Protein AF-F2NG98-F1 (afdb_monomer)

Foldseek 3Di:
DPVPPLVVVVVVVCVPPPPPVVVLPDALVVLLVQLVVCVVSVVLVSVLVSLVSSDQVCLVSSLVSLVSLLVSLVVVLVVLVVVLVVLVVVCVVDPDPVVVVVSVVVNVVSVVSNVVSVVSNVSSVVSNVVRDPPPPPDDD

pLDDT: mean 77.46, std 16.58, range [31.44, 94.69]

Mean predicted aligned error: 11.14 Å

Nearest PDB structures (foldseek):
  6fnb-assembly1_A  TM=6.099E-01  e=3.110E-01  Homo sapiens
  6fnb-assembly1_B  TM=6.074E-01  e=5.368E-01  Homo sapiens
  8fbi-assembly1_A-3  TM=6.120E-01  e=4.557E-01  synthetic construct
  5yqg-assembly1_A  TM=5.550E-01  e=7.866E-01  Mus musculus
  6ixe-assembly1_A  TM=5.654E-01  e=6.259E+00  Homo sapiens

Radius of gyration: 19.56 Å; Cα contacts (8 Å, |Δi|>4): 95; chains: 1; bounding box: 46×32×72 Å

Structure (mmCIF, N/CA/C/O backbone):
data_AF-F2NG98-F1
#
_entry.id   AF-F2NG98-F1
#
loop_
_atom_site.group_PDB
_atom_site.id
_atom_site.type_symbol
_atom_site.label_atom_id
_atom_site.label_alt_id
_atom_site.label_comp_id
_atom_site.label_asym_id
_atom_site.label_entity_id
_atom_site.label_seq_id
_atom_site.pdbx_PDB_ins_code
_atom_site.Cartn_x
_atom_site.Cartn_y
_atom_site.Cartn_z
_atom_si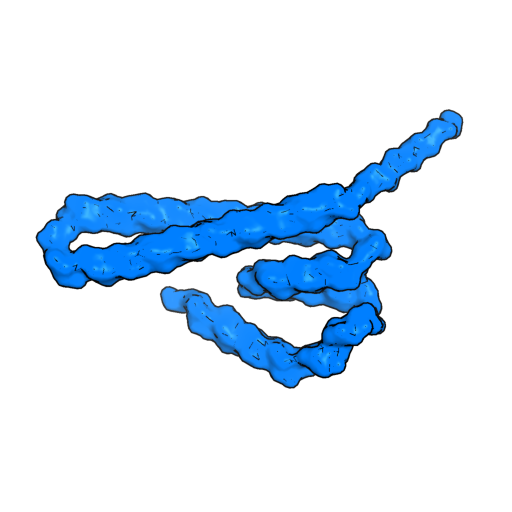te.occupancy
_atom_site.B_iso_or_equiv
_atom_site.auth_seq_id
_atom_site.auth_comp_id
_atom_site.auth_asym_id
_atom_site.auth_atom_id
_atom_site.pdbx_PDB_model_num
ATOM 1 N N . MET A 1 1 ? 5.758 -12.905 -10.475 1.00 31.44 1 MET A N 1
ATOM 2 C CA . MET A 1 1 ? 4.400 -13.498 -10.537 1.00 31.44 1 MET A CA 1
ATOM 3 C C . MET A 1 1 ? 3.728 -13.458 -9.158 1.00 31.44 1 MET A C 1
ATOM 5 O O . MET A 1 1 ? 3.582 -14.492 -8.529 1.00 31.44 1 MET A O 1
ATOM 9 N N . ALA A 1 2 ? 3.344 -12.275 -8.659 1.00 43.59 2 ALA A N 1
ATOM 10 C CA . ALA A 1 2 ? 2.705 -12.124 -7.335 1.00 43.59 2 ALA A CA 1
ATOM 11 C C . ALA A 1 2 ? 1.352 -11.378 -7.378 1.00 43.59 2 ALA A C 1
ATOM 13 O O . ALA A 1 2 ? 0.660 -11.283 -6.371 1.00 43.59 2 ALA A O 1
ATOM 14 N N . LEU A 1 3 ? 0.939 -10.888 -8.555 1.00 50.53 3 LEU A N 1
ATOM 15 C CA . LEU A 1 3 ? -0.277 -10.082 -8.735 1.00 50.53 3 LEU A CA 1
ATOM 16 C C . LEU A 1 3 ? -1.577 -10.915 -8.779 1.00 50.53 3 LEU A C 1
ATOM 18 O O . LEU A 1 3 ? -2.649 -10.384 -8.512 1.00 50.53 3 LEU A O 1
ATOM 22 N N . GLY A 1 4 ? -1.503 -12.219 -9.078 1.00 41.19 4 GLY A N 1
ATOM 23 C CA . GLY A 1 4 ? -2.689 -13.075 -9.253 1.00 41.19 4 GLY A CA 1
ATOM 24 C C . GLY A 1 4 ? -3.276 -13.656 -7.961 1.00 41.19 4 GLY A C 1
ATOM 25 O O . GLY A 1 4 ? -4.487 -13.832 -7.856 1.00 41.19 4 GLY A O 1
ATOM 26 N N . ILE A 1 5 ? -2.443 -13.917 -6.950 1.00 49.28 5 ILE A N 1
ATOM 27 C CA . ILE A 1 5 ? -2.876 -14.593 -5.712 1.00 49.28 5 ILE A CA 1
ATOM 28 C C . ILE A 1 5 ? -3.675 -13.632 -4.820 1.00 49.28 5 ILE A C 1
ATOM 30 O O . ILE A 1 5 ? -4.707 -14.007 -4.265 1.00 49.28 5 ILE A O 1
ATOM 34 N N . ASN A 1 6 ? -3.267 -12.360 -4.767 1.00 50.16 6 ASN A N 1
ATOM 35 C CA . ASN A 1 6 ? -3.975 -11.342 -3.992 1.00 50.16 6 ASN A CA 1
ATOM 36 C C . ASN A 1 6 ? -5.364 -11.015 -4.571 1.00 50.16 6 ASN A C 1
ATOM 38 O O . ASN A 1 6 ? -6.283 -10.679 -3.828 1.00 50.16 6 ASN A O 1
ATOM 42 N N . LEU A 1 7 ? -5.555 -11.169 -5.888 1.00 55.00 7 LEU A N 1
ATOM 43 C CA . LEU A 1 7 ? -6.847 -10.949 -6.545 1.00 55.00 7 LEU A CA 1
ATOM 44 C C . LEU A 1 7 ? -7.855 -12.075 -6.242 1.00 55.00 7 LEU A C 1
ATOM 46 O O . LEU A 1 7 ? -9.035 -11.802 -6.018 1.00 55.00 7 LEU A O 1
ATOM 50 N N . LEU A 1 8 ? -7.383 -13.325 -6.174 1.00 54.81 8 LEU A N 1
ATOM 51 C CA . LEU A 1 8 ? -8.189 -14.499 -5.814 1.00 54.81 8 LEU A CA 1
ATOM 52 C C . LEU A 1 8 ? -8.692 -14.427 -4.366 1.00 54.81 8 LEU A C 1
ATOM 54 O O . LEU A 1 8 ? -9.877 -14.644 -4.111 1.00 54.81 8 LEU A O 1
ATOM 58 N N . PHE A 1 9 ? -7.833 -14.015 -3.431 1.00 55.56 9 PHE A N 1
ATOM 59 C CA . PHE A 1 9 ? -8.241 -13.769 -2.044 1.00 55.56 9 PHE A CA 1
ATOM 60 C C . PHE A 1 9 ? -9.251 -12.610 -1.920 1.00 55.56 9 PHE A C 1
ATOM 62 O O . PHE A 1 9 ? -10.151 -12.648 -1.076 1.00 55.56 9 PHE A O 1
ATOM 69 N N . ARG A 1 10 ? -9.154 -11.598 -2.797 1.00 55.72 10 ARG A N 1
ATOM 70 C CA . ARG A 1 10 ? -10.082 -10.453 -2.858 1.00 55.72 10 ARG A CA 1
ATOM 71 C C . ARG A 1 10 ? -11.500 -10.853 -3.269 1.00 55.72 10 ARG A C 1
ATOM 73 O O . ARG A 1 10 ? -12.465 -10.305 -2.742 1.00 55.72 10 ARG A O 1
ATOM 80 N N . MET A 1 11 ? -11.629 -11.798 -4.200 1.00 55.41 11 MET A N 1
ATOM 81 C CA . MET A 1 11 ? -12.925 -12.334 -4.638 1.00 55.41 11 MET A CA 1
ATOM 82 C C . MET A 1 11 ? -13.538 -13.264 -3.585 1.00 55.41 11 MET A C 1
ATOM 84 O O . MET A 1 11 ? -14.732 -13.163 -3.310 1.00 55.41 11 MET A O 1
ATOM 88 N N . GLY A 1 12 ? -12.717 -14.099 -2.938 1.00 50.59 12 GLY A N 1
ATOM 89 C CA . GLY A 1 12 ? -13.177 -15.020 -1.895 1.00 50.59 12 GLY A CA 1
ATOM 90 C C . GLY A 1 12 ? -13.802 -14.318 -0.684 1.00 50.59 12 GLY A C 1
ATOM 91 O O . GLY A 1 12 ? -14.853 -14.740 -0.211 1.00 50.59 12 GLY A O 1
ATOM 92 N N . ARG A 1 13 ? -13.215 -13.206 -0.212 1.00 54.91 13 ARG A N 1
ATOM 93 C CA . ARG A 1 13 ? -13.748 -12.464 0.951 1.00 54.91 13 ARG A CA 1
ATOM 94 C C . ARG A 1 13 ? -15.015 -11.659 0.645 1.00 54.91 13 ARG A C 1
ATOM 96 O O . ARG A 1 13 ? -15.935 -11.648 1.461 1.00 54.91 13 ARG A O 1
ATOM 103 N N . LYS A 1 14 ? -15.106 -11.036 -0.537 1.00 52.78 14 LYS A N 1
ATOM 104 C CA . LYS A 1 14 ? -16.273 -10.219 -0.927 1.00 52.78 14 LYS A CA 1
ATOM 105 C C . LYS A 1 14 ? -17.583 -11.005 -1.008 1.00 52.78 14 LYS A C 1
ATOM 107 O O . LYS A 1 14 ? -18.640 -10.419 -0.816 1.00 52.78 14 LYS A O 1
ATOM 112 N N . LEU A 1 15 ? -17.525 -12.309 -1.269 1.00 55.12 15 LEU A N 1
ATOM 113 C CA . LEU A 1 15 ? -18.720 -13.148 -1.385 1.00 55.12 15 LEU A CA 1
ATOM 114 C C . LEU A 1 15 ? -19.278 -13.627 -0.037 1.00 55.12 15 LEU A C 1
ATOM 116 O O . LEU A 1 15 ? -20.434 -14.033 0.011 1.00 55.12 15 LEU A O 1
ATOM 120 N N . VAL A 1 16 ? -18.498 -13.567 1.048 1.00 52.25 16 VAL A N 1
ATOM 121 C CA . VAL A 1 16 ? -18.893 -14.156 2.342 1.00 52.25 16 VAL A CA 1
ATOM 122 C C . VAL A 1 16 ? -19.296 -13.100 3.379 1.00 52.25 16 VAL A C 1
ATOM 124 O O . VAL A 1 16 ? -20.159 -13.374 4.207 1.00 52.25 16 VAL A O 1
ATOM 127 N N . ALA A 1 17 ? -18.735 -11.886 3.327 1.00 51.47 17 ALA A N 1
ATOM 128 C CA . ALA A 1 17 ? -18.906 -10.890 4.397 1.00 51.47 17 ALA A CA 1
ATOM 129 C C . ALA A 1 17 ? -19.776 -9.663 4.042 1.00 51.47 17 ALA A C 1
ATOM 131 O O . ALA A 1 17 ? -20.154 -8.895 4.928 1.00 51.47 17 ALA A O 1
ATOM 132 N N . ALA A 1 18 ? -20.143 -9.480 2.768 1.00 52.06 18 ALA A N 1
ATOM 133 C CA . ALA A 1 18 ? -20.766 -8.243 2.287 1.00 52.06 18 ALA A CA 1
ATOM 134 C C . ALA A 1 18 ? -22.111 -7.842 2.945 1.00 52.06 18 ALA A C 1
ATOM 136 O O . ALA A 1 18 ? -22.283 -6.656 3.208 1.00 52.06 18 ALA A O 1
ATOM 137 N N . PRO A 1 19 ? -23.071 -8.740 3.259 1.00 54.41 19 PRO A N 1
ATOM 138 C CA . PRO A 1 19 ? -24.394 -8.267 3.674 1.00 54.41 19 PRO A CA 1
ATOM 139 C C . PRO A 1 19 ? -24.480 -7.796 5.137 1.00 54.41 19 PRO A C 1
ATOM 141 O O . PRO A 1 19 ? -25.458 -7.149 5.496 1.00 54.41 19 PRO A O 1
ATOM 144 N N . LEU A 1 20 ? -23.489 -8.095 5.989 1.00 52.62 20 LEU A N 1
ATOM 145 C CA . LEU A 1 20 ? -23.510 -7.722 7.416 1.00 52.62 20 LEU A CA 1
ATOM 146 C C . LEU A 1 20 ? -22.575 -6.549 7.757 1.00 52.62 20 LEU A C 1
ATOM 148 O O . LEU A 1 20 ? -22.890 -5.763 8.652 1.00 52.62 20 LEU A O 1
ATOM 152 N N . GLU A 1 21 ? -21.457 -6.385 7.045 1.00 54.75 21 GLU A N 1
ATOM 153 C CA . GLU A 1 21 ? -20.444 -5.359 7.346 1.00 54.75 21 GLU A CA 1
ATOM 154 C C . GLU A 1 21 ? -20.871 -3.924 7.015 1.00 54.75 21 GLU A C 1
ATOM 156 O O . GLU A 1 21 ? -20.444 -2.990 7.694 1.00 54.75 21 GLU A O 1
ATOM 161 N N . ASP A 1 22 ? -21.747 -3.738 6.024 1.00 54.25 22 ASP A N 1
ATOM 162 C CA . ASP A 1 22 ? -22.214 -2.412 5.589 1.00 54.25 22 ASP A CA 1
ATOM 163 C C . ASP A 1 22 ? -23.154 -1.729 6.596 1.00 54.25 22 ASP A C 1
ATOM 165 O O . ASP A 1 22 ? -23.466 -0.546 6.470 1.00 54.25 22 ASP A O 1
ATOM 169 N N . SER A 1 23 ? -23.577 -2.448 7.636 1.00 55.06 23 SER A N 1
ATOM 170 C CA . SER A 1 23 ? -24.460 -1.919 8.675 1.00 55.06 23 SER A CA 1
ATOM 171 C C . SER A 1 23 ? -23.734 -1.190 9.812 1.00 55.06 23 SER A C 1
ATOM 173 O O . SER A 1 23 ? -24.384 -0.554 10.640 1.00 55.06 23 SER A O 1
ATOM 175 N N . GLY A 1 24 ? -22.401 -1.295 9.908 1.00 57.53 24 GLY A N 1
ATOM 176 C CA . GLY A 1 24 ? -21.643 -0.709 11.020 1.00 57.53 24 GLY A CA 1
ATOM 177 C C . GLY A 1 24 ? -21.924 -1.348 12.394 1.00 57.53 24 GLY A C 1
ATOM 178 O O . GLY A 1 24 ? -21.319 -0.939 13.380 1.00 57.53 24 GLY A O 1
ATOM 179 N N . LEU A 1 25 ? -22.777 -2.377 12.476 1.00 59.81 25 LEU A N 1
ATOM 180 C CA . LEU A 1 25 ? -23.286 -2.966 13.726 1.00 59.81 25 LEU A CA 1
ATOM 181 C C . LEU A 1 25 ? -22.368 -4.014 14.374 1.00 59.81 25 LEU A C 1
ATOM 183 O O . LEU A 1 25 ? -22.685 -4.522 15.451 1.00 59.81 25 LEU A O 1
ATOM 187 N N . LEU A 1 26 ? -21.250 -4.376 13.740 1.00 66.19 26 LEU A N 1
ATOM 188 C CA . LEU A 1 26 ? -20.348 -5.385 14.292 1.00 66.19 26 LEU A CA 1
ATOM 189 C C . LEU A 1 26 ? -19.515 -4.823 15.459 1.00 66.19 26 LEU A C 1
ATOM 191 O O . LEU A 1 26 ? -19.203 -3.632 15.485 1.00 66.19 26 LEU A O 1
ATOM 195 N N . PRO A 1 27 ? -19.123 -5.662 16.440 1.00 66.88 27 PRO A N 1
ATOM 196 C CA . PRO A 1 27 ? -18.351 -5.202 17.589 1.00 66.88 27 PRO A CA 1
ATOM 197 C C . PRO A 1 27 ? -17.051 -4.515 17.157 1.00 66.88 27 PRO A C 1
ATOM 199 O O . PRO A 1 27 ? -16.328 -5.048 16.323 1.00 66.88 27 PRO A O 1
ATOM 202 N N . ASN A 1 28 ? -16.657 -3.416 17.806 1.00 65.69 28 ASN A N 1
ATOM 203 C CA . ASN A 1 28 ? -15.435 -2.666 17.456 1.00 65.69 28 ASN A CA 1
ATOM 204 C C . ASN A 1 28 ? -14.150 -3.526 17.402 1.00 65.69 28 ASN A C 1
ATOM 206 O O . ASN A 1 28 ? -13.184 -3.179 16.726 1.00 65.69 28 ASN A O 1
ATOM 210 N N . ARG A 1 29 ? -14.101 -4.663 18.117 1.00 72.88 29 ARG A N 1
ATOM 211 C CA . ARG A 1 29 ? -12.982 -5.629 18.048 1.00 72.88 29 ARG A CA 1
ATOM 212 C C . ARG A 1 29 ? -12.887 -6.340 16.694 1.00 72.88 29 ARG A C 1
ATOM 214 O O . ARG A 1 29 ? -11.773 -6.641 16.288 1.00 72.88 29 ARG A O 1
ATOM 221 N N . TYR A 1 30 ? -14.014 -6.548 16.014 1.00 81.62 30 TYR A N 1
ATOM 222 C CA . TYR A 1 30 ? -14.087 -7.151 14.684 1.00 81.62 30 TYR A CA 1
ATOM 223 C C . TYR A 1 30 ? -13.393 -6.278 13.636 1.00 81.62 30 TYR A C 1
ATOM 225 O O . TYR A 1 30 ? -12.521 -6.754 12.917 1.00 81.62 30 TYR A O 1
ATOM 233 N N . TYR A 1 31 ? -13.705 -4.980 13.593 1.00 82.44 31 TYR A N 1
ATOM 234 C CA . TYR A 1 31 ? -13.088 -4.076 12.617 1.00 82.44 31 TYR A CA 1
ATOM 235 C C . TYR A 1 31 ? -11.575 -3.957 12.811 1.00 82.44 31 TYR A C 1
ATOM 237 O O . TYR A 1 31 ? -10.828 -3.880 11.844 1.00 82.44 31 TYR A O 1
ATOM 245 N N . TYR A 1 32 ? -11.097 -4.005 14.056 1.00 83.81 32 TYR A N 1
ATOM 246 C CA . TYR A 1 32 ? -9.662 -4.001 14.322 1.00 83.81 32 TYR A CA 1
ATOM 247 C C . TYR A 1 32 ? -8.950 -5.258 13.805 1.00 83.81 32 TYR A C 1
ATOM 249 O O . TYR A 1 32 ? -7.908 -5.131 13.162 1.00 83.81 32 TYR A O 1
ATOM 257 N N . SER A 1 33 ? -9.491 -6.456 14.063 1.00 86.19 33 SER A N 1
ATOM 258 C CA . SER A 1 33 ? -8.906 -7.690 13.521 1.00 86.19 33 SER A CA 1
ATOM 259 C C . SER A 1 33 ? -8.944 -7.692 11.996 1.00 86.19 33 SER A C 1
ATOM 261 O O . SER A 1 33 ? -7.928 -7.961 11.373 1.00 86.19 33 SER A O 1
ATOM 263 N N . GLN A 1 34 ? -10.056 -7.263 11.392 1.00 89.31 34 GLN A N 1
ATOM 264 C CA . GLN A 1 34 ? -10.163 -7.190 9.935 1.00 89.31 34 GLN A CA 1
ATOM 265 C C . GLN A 1 34 ? -9.192 -6.175 9.315 1.00 89.31 34 GLN A C 1
ATOM 267 O O . GLN A 1 34 ? -8.645 -6.421 8.242 1.00 89.31 34 GLN A O 1
ATOM 272 N N . ALA A 1 35 ? -8.919 -5.052 9.990 1.00 89.56 35 ALA A N 1
ATOM 273 C CA . ALA A 1 35 ? -7.902 -4.101 9.545 1.00 89.56 35 ALA A CA 1
ATOM 274 C C . ALA A 1 35 ? -6.493 -4.719 9.546 1.00 89.56 35 ALA A C 1
ATOM 276 O O . ALA A 1 35 ? -5.715 -4.467 8.626 1.00 89.56 35 ALA A O 1
ATOM 277 N N . LEU A 1 36 ? -6.168 -5.537 10.553 1.00 89.12 36 LEU A N 1
ATOM 278 C CA . LEU A 1 36 ? -4.902 -6.271 10.609 1.00 89.12 36 LEU A CA 1
ATOM 279 C C . LEU A 1 36 ? -4.819 -7.347 9.523 1.00 89.12 36 LEU A C 1
ATOM 281 O O . LEU A 1 36 ? -3.820 -7.388 8.811 1.00 89.12 36 LEU A O 1
ATOM 285 N N . ASP A 1 37 ? -5.873 -8.140 9.336 1.00 88.56 37 ASP A N 1
ATOM 286 C CA . ASP A 1 37 ? -5.925 -9.182 8.303 1.00 88.56 37 ASP A CA 1
ATOM 287 C C . ASP A 1 37 ? -5.810 -8.569 6.895 1.00 88.56 37 ASP A C 1
ATOM 289 O O . ASP A 1 37 ? -5.126 -9.082 6.006 1.00 88.56 37 ASP A O 1
ATOM 293 N N . ALA A 1 38 ? -6.463 -7.423 6.673 1.00 90.38 38 ALA A N 1
ATOM 294 C CA . ALA A 1 38 ? -6.328 -6.653 5.444 1.00 90.38 38 ALA A CA 1
ATOM 295 C C . ALA A 1 38 ? -4.900 -6.114 5.266 1.00 90.38 38 ALA A C 1
ATOM 297 O O . ALA A 1 38 ? -4.350 -6.207 4.170 1.00 90.38 38 ALA A O 1
ATOM 298 N N . LEU A 1 39 ? -4.275 -5.600 6.330 1.00 90.94 39 LEU A N 1
ATOM 299 C CA . LEU A 1 39 ? -2.893 -5.123 6.290 1.00 90.94 39 LEU A CA 1
ATOM 300 C C . LEU A 1 39 ? -1.899 -6.247 5.964 1.00 90.94 39 LEU A C 1
ATOM 302 O O . LEU A 1 39 ? -1.007 -6.040 5.142 1.00 90.94 39 LEU A O 1
ATOM 306 N N . GLU A 1 40 ? -2.064 -7.426 6.564 1.00 88.62 40 GLU A N 1
ATOM 307 C CA . GLU A 1 40 ? -1.238 -8.607 6.295 1.00 88.62 40 GLU A CA 1
ATOM 308 C C . GLU A 1 40 ? -1.338 -9.036 4.823 1.00 88.62 40 GLU A C 1
ATOM 310 O O . GLU A 1 40 ? -0.323 -9.283 4.168 1.00 88.62 40 GLU A O 1
ATOM 315 N N . GLY A 1 41 ? -2.548 -9.001 4.256 1.00 88.19 41 GLY A N 1
ATOM 316 C CA . GLY A 1 41 ? -2.794 -9.247 2.832 1.00 88.19 41 GLY A CA 1
ATOM 317 C C . GLY A 1 41 ? -2.351 -8.123 1.882 1.00 88.19 41 GLY A C 1
ATOM 318 O O . GLY A 1 41 ? -2.512 -8.251 0.668 1.00 88.19 41 GLY A O 1
ATOM 319 N N . ASN A 1 42 ? -1.794 -7.015 2.383 1.00 87.81 42 ASN A N 1
ATOM 320 C CA . ASN A 1 42 ? -1.544 -5.781 1.620 1.00 87.81 42 ASN A CA 1
ATOM 321 C C . ASN A 1 42 ? -2.813 -5.214 0.933 1.00 87.81 42 ASN A C 1
ATOM 323 O O . ASN A 1 42 ? -2.729 -4.566 -0.111 1.00 87.81 42 ASN A O 1
ATOM 327 N N . ASP A 1 43 ? -3.996 -5.450 1.506 1.00 90.44 43 ASP A N 1
ATOM 328 C CA . ASP A 1 43 ? -5.263 -4.849 1.082 1.00 90.44 43 ASP A CA 1
ATOM 329 C C . ASP A 1 43 ? -5.451 -3.496 1.786 1.00 90.44 43 ASP A C 1
ATOM 331 O O . ASP A 1 43 ? -6.207 -3.337 2.747 1.00 90.44 43 ASP A O 1
ATOM 335 N N . PHE A 1 44 ? -4.670 -2.510 1.340 1.00 90.50 44 PHE A N 1
ATOM 336 C CA . PHE A 1 44 ? -4.635 -1.173 1.938 1.00 90.50 44 PHE A CA 1
ATOM 337 C C . PHE A 1 44 ? -5.980 -0.430 1.901 1.00 90.50 44 PHE A C 1
ATOM 339 O O . PHE A 1 44 ? -6.316 0.191 2.913 1.00 90.50 44 PHE A O 1
ATOM 346 N N . PRO A 1 45 ? -6.782 -0.498 0.815 1.00 90.81 45 PRO A N 1
ATOM 347 C CA . PRO A 1 45 ? -8.123 0.081 0.802 1.00 90.81 45 PRO A CA 1
ATOM 348 C C . PRO A 1 45 ? -9.024 -0.486 1.898 1.00 90.81 45 PRO A C 1
ATOM 350 O O . PRO A 1 45 ? -9.682 0.284 2.598 1.00 90.81 45 PRO A O 1
ATOM 353 N N . GLU A 1 46 ? -9.031 -1.810 2.079 1.00 87.81 46 GLU A N 1
ATOM 354 C CA . GLU A 1 46 ? -9.866 -2.425 3.109 1.00 87.81 46 GLU A CA 1
ATOM 355 C C . GLU A 1 46 ? -9.359 -2.153 4.516 1.00 87.81 46 GLU A C 1
ATOM 357 O O . GLU A 1 46 ? -10.145 -1.832 5.406 1.00 87.81 46 GLU A O 1
ATOM 362 N 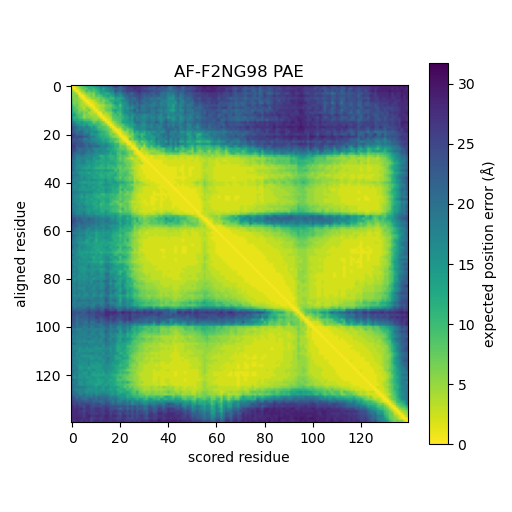N . CYS A 1 47 ? -8.041 -2.167 4.714 1.00 91.06 47 CYS A N 1
ATOM 363 C CA . CYS A 1 47 ? -7.446 -1.746 5.977 1.00 91.06 47 CYS A CA 1
ATOM 364 C C . CYS A 1 47 ? -7.916 -0.331 6.359 1.00 91.06 47 CYS A C 1
ATOM 366 O O . CYS A 1 47 ? -8.407 -0.114 7.467 1.00 91.06 47 CYS A O 1
ATOM 368 N N . LEU A 1 48 ? -7.875 0.622 5.421 1.00 90.00 48 LEU A N 1
ATOM 369 C CA . LEU A 1 48 ? -8.373 1.983 5.638 1.00 90.00 48 LEU A CA 1
ATOM 370 C C . LEU A 1 48 ? -9.882 2.030 5.918 1.00 90.00 48 LEU A C 1
ATOM 372 O O . LEU A 1 48 ? -10.308 2.807 6.778 1.00 90.00 48 LEU A O 1
ATOM 376 N N . ARG A 1 49 ? -10.695 1.217 5.228 1.00 89.88 49 ARG A N 1
ATOM 377 C CA . ARG A 1 49 ? -12.144 1.134 5.478 1.00 89.88 49 ARG A CA 1
ATOM 378 C C . ARG A 1 49 ? -12.420 0.656 6.901 1.00 89.88 49 ARG A C 1
ATOM 380 O O . ARG A 1 49 ? -13.135 1.332 7.637 1.00 89.88 49 ARG A O 1
ATOM 387 N N . TYR A 1 50 ? -11.810 -0.446 7.322 1.00 89.19 50 TYR A N 1
ATOM 388 C CA . TYR A 1 50 ? -12.005 -0.982 8.667 1.00 89.19 50 TYR A CA 1
ATOM 389 C C . TYR A 1 50 ? -11.488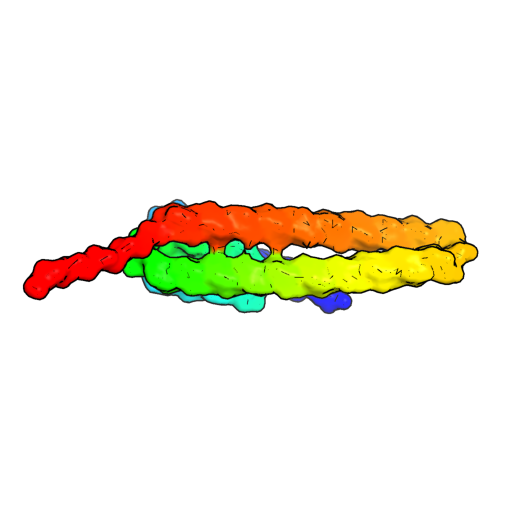 -0.048 9.762 1.00 89.19 50 TYR A C 1
ATOM 391 O O . TYR A 1 50 ? -12.133 0.095 10.801 1.00 89.19 50 TYR A O 1
ATOM 399 N N . LEU A 1 51 ? -10.378 0.658 9.525 1.00 87.62 51 LEU A N 1
ATOM 400 C CA . LEU A 1 51 ? -9.886 1.675 10.457 1.00 87.62 51 LEU A CA 1
ATOM 401 C C . LEU A 1 51 ? -10.859 2.847 10.624 1.00 87.62 51 LEU A C 1
ATOM 403 O O . LEU A 1 51 ? -10.993 3.360 11.734 1.00 87.62 51 LEU A O 1
ATOM 407 N N . ARG A 1 52 ? -11.561 3.250 9.556 1.00 86.69 52 ARG A N 1
ATOM 408 C CA . ARG A 1 52 ? -12.629 4.263 9.627 1.00 86.69 52 ARG A CA 1
ATOM 409 C C . ARG A 1 52 ? -13.833 3.760 10.431 1.00 86.69 52 ARG A C 1
ATOM 411 O O . ARG A 1 52 ? -14.419 4.540 11.177 1.00 86.69 52 ARG A O 1
ATOM 418 N N . LEU A 1 53 ? -14.170 2.474 10.312 1.00 84.38 53 LEU A N 1
ATOM 419 C CA . LEU A 1 53 ? -15.319 1.855 10.989 1.00 84.38 53 LEU A CA 1
ATOM 420 C C . LEU A 1 53 ? -15.073 1.529 12.472 1.00 84.38 53 LEU A C 1
ATOM 422 O O . LEU A 1 53 ? -16.010 1.573 13.259 1.00 84.38 53 LEU A O 1
ATOM 426 N N . ALA A 1 54 ? -13.830 1.251 12.884 1.00 77.88 54 ALA A N 1
ATOM 427 C CA . ALA A 1 54 ? -13.499 0.843 14.258 1.00 77.88 54 ALA A CA 1
ATOM 428 C C . ALA A 1 54 ? -13.815 1.893 15.352 1.00 77.88 54 ALA A C 1
ATOM 430 O O . ALA A 1 54 ? -13.819 1.559 16.541 1.00 77.88 54 ALA A O 1
ATOM 431 N N . GLY A 1 55 ? -14.080 3.148 14.972 1.00 66.94 55 GLY A N 1
ATOM 432 C CA . GLY A 1 55 ? -14.613 4.180 15.863 1.00 66.94 55 GLY A CA 1
ATOM 433 C C . GLY A 1 55 ? -13.674 4.645 16.991 1.00 66.94 55 GLY A C 1
ATOM 434 O O . GLY A 1 55 ? -12.476 4.355 17.033 1.00 66.94 55 GLY A O 1
ATOM 435 N N . ALA A 1 56 ? -14.228 5.430 17.924 1.00 65.06 56 ALA A N 1
ATOM 436 C CA . ALA A 1 56 ? -13.474 6.110 18.983 1.00 65.06 56 ALA A CA 1
ATOM 437 C C . ALA A 1 56 ? -12.957 5.182 20.102 1.00 65.06 56 ALA A C 1
ATOM 439 O O . ALA A 1 56 ? -11.946 5.492 20.738 1.00 65.06 56 ALA A O 1
ATOM 440 N N . ASP A 1 57 ? -13.596 4.035 20.325 1.00 67.06 57 ASP A N 1
ATOM 441 C CA . ASP A 1 57 ? -13.281 3.154 21.460 1.00 67.06 57 ASP A CA 1
ATOM 442 C C . ASP A 1 57 ? -11.941 2.427 21.306 1.00 67.06 57 ASP A C 1
ATOM 444 O O . ASP A 1 57 ? -11.363 1.938 22.277 1.00 67.06 57 ASP A O 1
ATOM 448 N N . GLN A 1 58 ? -11.413 2.360 20.081 1.00 73.75 58 GLN A N 1
ATOM 449 C CA . GLN A 1 58 ? -10.142 1.700 19.782 1.00 73.75 58 GLN A CA 1
ATOM 450 C C . GLN A 1 58 ? -9.085 2.645 19.221 1.00 73.75 58 GLN A C 1
ATOM 452 O O . GLN A 1 58 ? -8.115 2.188 18.620 1.00 73.75 58 GLN A O 1
ATOM 457 N N . ARG A 1 59 ? -9.198 3.952 19.493 1.00 76.12 59 ARG A N 1
ATOM 458 C CA . ARG A 1 59 ? -8.261 4.996 19.031 1.00 76.12 59 ARG A CA 1
ATOM 459 C C . ARG A 1 59 ? -6.788 4.605 19.132 1.00 76.12 59 ARG A C 1
ATOM 461 O O . ARG A 1 59 ? -6.058 4.741 18.158 1.00 76.12 59 ARG A O 1
ATOM 468 N N . ARG A 1 60 ? -6.339 4.077 20.278 1.00 81.12 60 ARG A N 1
ATOM 469 C CA . ARG A 1 60 ? -4.929 3.680 20.470 1.00 81.12 60 ARG A CA 1
ATOM 470 C C . ARG A 1 60 ? -4.509 2.550 19.526 1.00 81.12 60 ARG A C 1
ATOM 472 O O . ARG A 1 60 ? -3.419 2.588 18.967 1.00 81.12 60 ARG A O 1
ATOM 479 N N . LYS A 1 61 ? -5.376 1.556 19.349 1.00 83.00 61 LYS A N 1
ATOM 480 C CA . LYS A 1 61 ? -5.149 0.399 18.480 1.00 83.00 61 LYS A CA 1
ATOM 481 C C . LYS A 1 61 ? -5.217 0.785 17.002 1.00 83.00 61 LYS A C 1
ATOM 483 O O . LYS A 1 61 ? -4.313 0.439 16.250 1.00 83.00 61 LYS A O 1
ATOM 488 N N . ALA A 1 62 ? -6.223 1.567 16.617 1.00 83.62 62 ALA A N 1
ATOM 489 C CA . ALA A 1 62 ? -6.354 2.126 15.276 1.00 83.62 62 ALA A CA 1
ATOM 490 C C . ALA A 1 62 ? -5.128 2.974 14.908 1.00 83.62 62 ALA A C 1
ATOM 492 O O . ALA A 1 62 ? -4.571 2.812 13.832 1.00 83.62 62 ALA A O 1
ATOM 493 N N . ARG A 1 63 ? -4.625 3.793 15.841 1.00 85.88 63 ARG A N 1
ATOM 494 C CA . ARG A 1 63 ? -3.414 4.601 15.650 1.00 85.88 63 ARG A CA 1
ATOM 495 C C . ARG A 1 63 ? -2.173 3.752 15.362 1.00 85.88 63 ARG A C 1
ATOM 497 O O . ARG A 1 63 ? -1.407 4.099 14.467 1.00 85.88 63 ARG A O 1
ATOM 504 N N . LEU A 1 64 ? -1.987 2.647 16.088 1.00 88.88 64 LEU A N 1
ATOM 505 C CA . LEU A 1 64 ? -0.888 1.707 15.838 1.00 88.88 64 LEU A CA 1
ATOM 506 C C . LEU A 1 64 ? -1.007 1.057 14.455 1.00 88.88 64 LEU A C 1
ATOM 508 O O . LEU A 1 64 ? -0.024 0.989 13.725 1.00 88.88 64 LEU A O 1
ATOM 512 N N . VAL A 1 65 ? -2.207 0.628 14.063 1.00 90.31 65 VAL A N 1
ATOM 513 C CA . VAL A 1 65 ? -2.418 0.008 12.746 1.00 90.31 65 VAL A CA 1
ATOM 514 C C . VAL A 1 65 ? -2.241 1.022 11.620 1.00 90.31 65 VAL A C 1
ATOM 516 O O . VAL A 1 65 ? -1.595 0.695 10.632 1.00 90.31 65 VAL A O 1
ATOM 519 N N . SER A 1 66 ? -2.680 2.273 11.786 1.00 90.69 66 SER A N 1
ATOM 520 C CA . SER A 1 66 ? -2.382 3.349 10.831 1.00 90.69 66 SER A CA 1
ATOM 521 C C . SER A 1 66 ? -0.874 3.574 10.674 1.00 90.69 66 SER A C 1
ATOM 523 O O . SER A 1 66 ? -0.399 3.781 9.560 1.00 90.69 66 SER A O 1
ATOM 525 N N . GLN A 1 67 ? -0.096 3.509 11.760 1.00 91.50 67 GLN A N 1
ATOM 526 C CA . GLN A 1 67 ? 1.367 3.614 11.685 1.00 91.50 67 GLN A CA 1
ATOM 527 C C . GLN A 1 67 ? 1.995 2.425 10.951 1.00 91.50 67 GLN A C 1
ATOM 529 O O . GLN A 1 67 ? 2.872 2.632 10.112 1.00 91.50 67 GLN A O 1
ATOM 534 N N . LEU A 1 68 ? 1.536 1.200 11.225 1.00 93.56 68 LEU A N 1
ATOM 535 C CA . LEU A 1 68 ? 1.996 0.002 10.519 1.00 93.56 68 LEU A CA 1
ATOM 536 C C . LEU A 1 68 ? 1.644 0.056 9.029 1.00 93.56 68 LEU A C 1
ATOM 538 O O . LEU A 1 68 ? 2.484 -0.267 8.194 1.00 93.56 68 LEU A O 1
ATOM 542 N N . LEU A 1 69 ? 0.443 0.529 8.692 1.00 93.81 69 LEU A N 1
ATOM 543 C CA . LEU A 1 69 ? 0.008 0.766 7.320 1.00 93.81 69 LEU A CA 1
ATOM 544 C C . LEU A 1 69 ? 0.930 1.763 6.606 1.00 93.81 69 LEU A C 1
ATOM 546 O O . LEU A 1 69 ? 1.438 1.461 5.529 1.00 93.81 69 LEU A O 1
ATOM 550 N N . ILE A 1 70 ? 1.211 2.917 7.224 1.00 94.12 70 ILE A N 1
ATOM 551 C CA . ILE A 1 70 ? 2.134 3.920 6.668 1.00 94.12 70 ILE A CA 1
ATOM 552 C C . ILE A 1 70 ? 3.518 3.312 6.434 1.00 94.12 70 ILE A C 1
ATOM 554 O O . ILE A 1 70 ? 4.097 3.497 5.363 1.00 94.12 70 ILE A O 1
ATOM 558 N N . LEU A 1 71 ? 4.051 2.594 7.426 1.00 94.62 71 LEU A N 1
ATOM 559 C CA . LEU A 1 71 ? 5.356 1.948 7.322 1.00 94.62 71 LEU A CA 1
ATOM 560 C C . LEU A 1 71 ? 5.380 0.950 6.161 1.00 94.62 71 LEU A C 1
ATOM 562 O O . LEU A 1 71 ? 6.283 1.000 5.328 1.00 94.62 71 LEU A O 1
ATOM 566 N N . ARG A 1 72 ? 4.367 0.085 6.071 1.00 94.12 72 ARG A N 1
ATOM 567 C CA . ARG A 1 72 ? 4.264 -0.935 5.027 1.00 94.12 72 ARG A CA 1
ATOM 568 C C . ARG A 1 72 ? 4.188 -0.316 3.634 1.00 94.12 72 ARG A C 1
ATOM 570 O O . ARG A 1 72 ? 4.936 -0.738 2.755 1.00 94.12 72 ARG A O 1
ATOM 577 N N . CYS A 1 73 ? 3.354 0.708 3.448 1.00 93.38 73 CYS A N 1
ATOM 578 C CA . CYS A 1 73 ? 3.259 1.422 2.177 1.00 93.38 73 CYS A CA 1
ATOM 579 C C . CYS A 1 73 ? 4.599 2.054 1.785 1.00 93.38 73 CYS A C 1
ATOM 581 O O . CYS A 1 73 ? 5.021 1.906 0.643 1.00 93.38 73 CYS A O 1
ATOM 583 N N . ARG A 1 74 ? 5.310 2.690 2.727 1.00 94.44 74 ARG A N 1
ATOM 584 C CA . ARG A 1 74 ? 6.634 3.279 2.462 1.00 94.44 74 ARG A CA 1
ATOM 585 C C . ARG A 1 74 ? 7.675 2.238 2.073 1.00 94.44 74 ARG A C 1
ATOM 587 O O . ARG A 1 74 ? 8.433 2.462 1.139 1.00 94.44 74 ARG A O 1
ATOM 594 N N . MET A 1 75 ? 7.695 1.089 2.745 1.00 94.69 75 MET A N 1
ATOM 595 C CA . MET A 1 75 ? 8.600 -0.001 2.374 1.00 94.69 75 MET A CA 1
ATOM 596 C C . MET A 1 75 ? 8.344 -0.485 0.942 1.00 94.69 75 MET A C 1
ATOM 598 O O . MET A 1 75 ? 9.291 -0.652 0.180 1.00 94.69 75 MET A O 1
ATOM 602 N N . LEU A 1 76 ? 7.075 -0.667 0.561 1.00 93.00 76 LEU A N 1
ATOM 603 C CA . LEU A 1 76 ? 6.718 -1.054 -0.806 1.00 93.00 76 LEU A CA 1
ATOM 604 C C . LEU A 1 76 ? 7.076 0.038 -1.821 1.00 93.00 76 LEU A C 1
ATOM 606 O O . LEU A 1 76 ? 7.585 -0.275 -2.890 1.00 93.00 76 LEU A O 1
ATOM 610 N N . GLN A 1 77 ? 6.875 1.315 -1.487 1.00 91.88 77 GLN A N 1
ATOM 611 C CA . GLN A 1 77 ? 7.284 2.427 -2.351 1.00 91.88 77 GLN A CA 1
ATOM 612 C C . GLN A 1 77 ? 8.778 2.389 -2.652 1.00 91.88 77 GLN A C 1
ATOM 614 O O . GLN A 1 77 ? 9.160 2.532 -3.808 1.00 91.88 77 GLN A O 1
ATOM 619 N N . GLU A 1 78 ? 9.620 2.179 -1.640 1.00 94.44 78 GLU A N 1
ATOM 620 C CA . GLU A 1 78 ? 11.066 2.083 -1.853 1.00 94.44 78 GLU A CA 1
ATOM 621 C C . GLU A 1 78 ? 11.437 0.866 -2.711 1.00 94.44 78 GLU A C 1
ATOM 623 O O . GLU A 1 78 ? 12.292 0.975 -3.587 1.00 94.44 78 GLU A O 1
ATOM 628 N N . GLN A 1 79 ? 10.741 -0.265 -2.556 1.00 93.19 79 GLN A N 1
ATOM 629 C CA . GLN A 1 79 ? 10.920 -1.421 -3.443 1.00 93.19 79 GLN A CA 1
ATOM 630 C C . GLN A 1 79 ? 10.564 -1.095 -4.900 1.00 93.19 79 GLN A C 1
ATOM 632 O O . GLN A 1 79 ? 11.357 -1.380 -5.797 1.00 93.19 79 GLN A O 1
ATOM 637 N N . HIS A 1 80 ? 9.416 -0.456 -5.140 1.00 91.94 80 HIS A N 1
ATOM 638 C CA . HIS A 1 80 ? 9.002 -0.032 -6.480 1.00 91.94 80 HIS A CA 1
ATOM 639 C C . HIS A 1 80 ? 9.980 0.990 -7.082 1.00 91.94 80 HIS A C 1
ATOM 641 O O . HIS A 1 80 ? 10.366 0.868 -8.241 1.00 91.94 80 HIS A O 1
ATOM 647 N N . LYS A 1 81 ? 10.470 1.958 -6.296 1.00 91.75 81 LYS A N 1
ATOM 648 C CA . LYS A 1 81 ? 11.475 2.936 -6.754 1.00 91.75 81 LYS A CA 1
ATOM 649 C C . LYS A 1 81 ? 12.786 2.273 -7.172 1.00 91.75 81 LYS A C 1
ATOM 651 O O . LYS A 1 81 ? 13.331 2.622 -8.216 1.00 91.75 81 LYS A O 1
ATOM 656 N N . LEU A 1 82 ? 13.279 1.311 -6.392 1.00 93.62 82 LEU A N 1
ATOM 657 C CA . LEU A 1 82 ? 14.477 0.543 -6.748 1.00 93.62 82 LEU A CA 1
ATOM 658 C C . LEU A 1 82 ? 14.259 -0.264 -8.035 1.00 93.62 82 LEU A C 1
ATOM 660 O O . LEU A 1 82 ? 15.148 -0.330 -8.888 1.00 93.62 82 LEU A O 1
ATOM 664 N N . HIS A 1 83 ? 13.067 -0.840 -8.208 1.00 90.69 83 HIS A N 1
ATOM 665 C CA . HIS A 1 83 ? 12.724 -1.565 -9.426 1.00 90.69 83 HIS A CA 1
ATOM 666 C C . HIS A 1 83 ? 12.691 -0.633 -10.645 1.00 90.69 83 HIS A C 1
ATOM 668 O O . HIS A 1 83 ? 13.311 -0.945 -11.657 1.00 90.69 83 HIS A O 1
ATOM 674 N N . VAL A 1 84 ? 12.080 0.551 -10.525 1.00 91.31 84 VAL A N 1
ATOM 675 C CA . VAL A 1 84 ? 12.089 1.594 -11.567 1.00 91.31 84 VAL A CA 1
ATOM 676 C C . VAL A 1 84 ? 13.513 1.973 -11.966 1.00 91.31 84 VAL A C 1
ATOM 678 O O . VAL A 1 84 ? 13.826 1.964 -13.153 1.00 91.31 84 VAL A O 1
ATOM 681 N N . GLN A 1 85 ? 14.388 2.251 -10.995 1.00 92.06 85 GLN A N 1
ATOM 682 C CA . GLN A 1 85 ? 15.792 2.586 -11.266 1.00 92.06 85 GLN A CA 1
ATOM 683 C C . GLN A 1 85 ? 16.503 1.464 -12.030 1.00 92.06 85 GLN A C 1
ATOM 685 O O . GLN A 1 85 ? 17.207 1.716 -13.005 1.00 92.06 85 GLN A O 1
ATOM 690 N N . THR A 1 86 ? 16.266 0.216 -11.629 1.00 90.38 86 THR A N 1
ATOM 691 C CA . THR A 1 86 ? 16.839 -0.959 -12.293 1.00 90.38 86 THR A CA 1
ATOM 692 C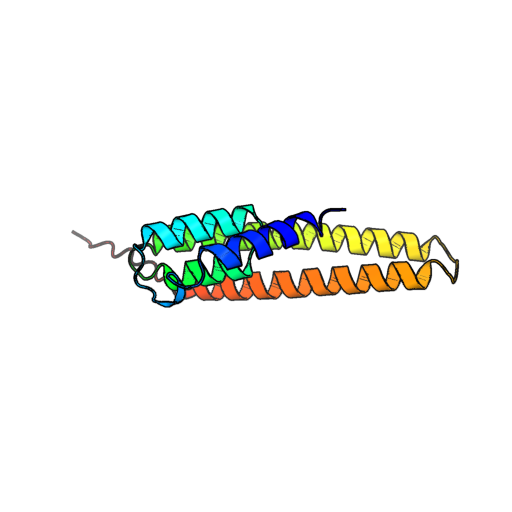 C . THR A 1 86 ? 16.350 -1.089 -13.739 1.00 90.38 86 THR A C 1
ATOM 694 O O . THR A 1 86 ? 17.152 -1.313 -14.643 1.00 90.38 86 THR A O 1
ATOM 697 N N . LEU A 1 87 ? 15.048 -0.913 -13.981 1.00 88.50 87 LEU A N 1
ATOM 698 C CA . LEU A 1 87 ? 14.456 -0.987 -15.321 1.00 88.50 87 LEU A CA 1
ATOM 699 C C . LEU A 1 87 ? 14.946 0.149 -16.229 1.00 88.50 87 LEU A C 1
ATOM 701 O O . LEU A 1 87 ? 15.193 -0.077 -17.411 1.00 88.50 87 LEU A O 1
ATOM 705 N N . GLN A 1 88 ? 15.125 1.353 -15.681 1.00 88.94 88 GLN A N 1
ATOM 706 C CA . GLN A 1 88 ? 15.686 2.493 -16.409 1.00 88.94 88 GLN A CA 1
ATOM 707 C C . GLN A 1 88 ? 17.138 2.244 -16.831 1.00 88.94 88 GLN A C 1
ATOM 709 O O . GLN A 1 88 ? 17.493 2.525 -17.974 1.00 88.94 88 GLN A O 1
ATOM 714 N N . GLU A 1 89 ? 17.965 1.673 -15.951 1.00 88.50 89 GLU A N 1
ATOM 715 C CA . GLU A 1 89 ? 19.347 1.326 -16.299 1.00 88.50 89 GLU A CA 1
ATOM 716 C C . GLU A 1 89 ? 19.396 0.219 -17.364 1.00 88.50 89 GLU A C 1
ATOM 718 O O . GLU A 1 89 ? 20.166 0.314 -18.318 1.00 88.50 89 GLU A O 1
ATOM 723 N N . MET A 1 90 ? 18.524 -0.793 -17.271 1.00 85.75 90 MET A N 1
ATOM 724 C CA . MET A 1 90 ? 18.412 -1.839 -18.297 1.00 85.75 90 MET A CA 1
ATOM 725 C C . MET A 1 90 ? 18.002 -1.280 -19.662 1.00 85.75 90 MET A C 1
ATOM 727 O O . MET A 1 90 ? 18.569 -1.695 -20.671 1.00 85.75 90 MET A O 1
ATOM 731 N N . LEU A 1 91 ? 17.050 -0.343 -19.700 1.00 84.94 91 LEU A N 1
ATOM 732 C CA . LEU A 1 91 ? 16.650 0.343 -20.932 1.00 84.94 91 LEU A CA 1
ATOM 733 C C . LEU A 1 91 ? 17.788 1.168 -21.525 1.00 84.94 91 LEU A C 1
ATOM 735 O O . LEU A 1 91 ? 17.968 1.194 -22.736 1.00 84.94 91 LEU A O 1
ATOM 739 N N . ARG A 1 92 ? 18.586 1.821 -20.675 1.00 83.25 92 ARG A N 1
ATOM 740 C CA . ARG A 1 92 ? 19.744 2.595 -21.128 1.00 83.25 92 ARG A CA 1
ATOM 741 C C . ARG A 1 92 ? 20.812 1.714 -21.781 1.00 83.25 92 ARG A C 1
ATOM 743 O O . ARG A 1 92 ? 21.489 2.169 -22.697 1.00 83.25 92 ARG A O 1
ATOM 750 N N . ILE A 1 93 ? 20.985 0.487 -21.289 1.00 84.50 93 ILE A N 1
ATOM 751 C CA . ILE A 1 93 ? 22.003 -0.457 -21.772 1.00 84.50 93 ILE A CA 1
ATOM 752 C C . ILE A 1 93 ? 21.520 -1.236 -23.009 1.00 84.50 93 ILE A C 1
ATOM 754 O O . ILE A 1 93 ? 22.316 -1.506 -23.908 1.00 84.50 93 ILE A O 1
ATOM 758 N N . ASN A 1 94 ? 20.235 -1.597 -23.080 1.00 72.81 94 ASN A N 1
ATOM 759 C CA . ASN A 1 94 ? 19.681 -2.410 -24.163 1.00 72.81 94 ASN A CA 1
ATOM 760 C C . ASN A 1 94 ? 18.994 -1.544 -25.233 1.00 72.81 94 ASN A C 1
ATOM 762 O O . ASN A 1 94 ? 17.789 -1.330 -25.177 1.00 72.81 94 ASN A O 1
ATOM 766 N N . CYS A 1 95 ? 19.740 -1.113 -26.254 1.00 60.94 95 CYS A N 1
ATOM 767 C CA . CYS A 1 95 ? 19.191 -0.431 -27.434 1.00 60.94 95 CYS A CA 1
ATOM 768 C C . CYS A 1 95 ? 18.508 -1.427 -28.395 1.00 60.94 95 CYS A C 1
ATOM 770 O O . CYS A 1 95 ? 19.104 -1.835 -29.393 1.00 60.94 95 CYS A O 1
ATOM 772 N N . GLY A 1 96 ? 17.278 -1.853 -28.095 1.00 65.50 96 GLY A N 1
ATOM 773 C CA . GLY A 1 96 ? 16.495 -2.714 -28.983 1.00 65.50 96 GLY A CA 1
ATOM 774 C C . GLY A 1 96 ? 15.013 -2.347 -28.996 1.00 65.50 96 GLY A C 1
ATOM 775 O O . GLY A 1 96 ? 14.304 -2.632 -28.033 1.00 65.50 96 GLY A O 1
ATOM 776 N N . ASP A 1 97 ? 14.532 -1.824 -30.128 1.00 62.81 97 ASP A N 1
ATOM 777 C CA . ASP A 1 97 ? 13.197 -1.222 -30.314 1.00 62.81 97 ASP A CA 1
ATOM 778 C C . ASP A 1 97 ? 12.005 -2.074 -29.815 1.00 62.81 97 ASP A C 1
ATOM 780 O O . ASP A 1 97 ? 10.953 -1.552 -29.444 1.00 62.81 97 ASP A O 1
ATOM 784 N N . GLY A 1 98 ? 12.136 -3.407 -29.798 1.00 64.50 98 GLY A N 1
ATOM 785 C CA . GLY A 1 98 ? 11.081 -4.327 -29.349 1.00 64.50 98 GLY A CA 1
ATOM 786 C C . GLY A 1 98 ? 10.994 -4.533 -27.830 1.00 64.50 98 GLY A C 1
ATOM 787 O O . GLY A 1 98 ? 9.928 -4.891 -27.320 1.00 64.50 98 GLY A O 1
ATOM 788 N N . LEU A 1 99 ? 12.091 -4.323 -27.099 1.00 68.69 99 LEU A N 1
ATOM 789 C CA . LEU A 1 99 ? 12.123 -4.416 -25.636 1.00 68.69 99 LEU A CA 1
ATOM 790 C C . LEU A 1 99 ? 11.612 -3.118 -25.003 1.00 68.69 99 LEU A C 1
ATOM 792 O O . LEU A 1 99 ? 10.875 -3.177 -24.015 1.00 68.69 99 LEU A O 1
ATOM 796 N N . ASP A 1 100 ? 11.895 -1.978 -25.632 1.00 79.25 100 ASP A N 1
ATOM 797 C CA . ASP A 1 100 ? 11.541 -0.645 -25.141 1.00 79.25 100 ASP A CA 1
ATOM 798 C C . ASP A 1 100 ? 10.066 -0.511 -24.771 1.00 79.25 100 ASP A C 1
ATOM 800 O O . ASP A 1 100 ? 9.739 -0.043 -23.681 1.00 79.25 100 ASP A O 1
ATOM 804 N N . ARG A 1 101 ? 9.158 -1.005 -25.621 1.00 82.75 101 ARG A N 1
ATOM 805 C CA . ARG A 1 101 ? 7.715 -0.900 -25.363 1.00 82.75 101 ARG A CA 1
ATOM 806 C C . ARG A 1 101 ? 7.277 -1.661 -24.109 1.00 82.75 101 ARG A C 1
ATOM 808 O O . ARG A 1 101 ? 6.519 -1.128 -23.304 1.00 82.75 101 ARG A O 1
ATOM 815 N N . ARG A 1 102 ? 7.763 -2.892 -23.912 1.00 82.25 102 ARG A N 1
ATOM 816 C CA . ARG A 1 102 ? 7.401 -3.707 -22.736 1.00 82.25 102 ARG A CA 1
ATOM 817 C C . ARG A 1 102 ? 7.971 -3.116 -21.451 1.00 82.25 102 ARG A C 1
ATOM 819 O O . ARG A 1 102 ? 7.281 -3.074 -20.438 1.00 82.25 102 ARG A O 1
ATOM 826 N N . TYR A 1 103 ? 9.212 -2.641 -21.485 1.00 83.56 103 TYR A N 1
ATOM 827 C CA . TYR A 1 103 ? 9.819 -1.984 -20.329 1.00 83.56 103 TYR A CA 1
ATOM 828 C C . TYR A 1 103 ? 9.127 -0.657 -19.993 1.00 83.56 103 TYR A C 1
ATOM 830 O O . TYR A 1 103 ? 8.924 -0.369 -18.817 1.00 83.56 103 TYR A O 1
ATOM 838 N N . GLN A 1 104 ? 8.698 0.120 -20.992 1.00 85.81 104 GLN A N 1
ATOM 839 C CA . GLN A 1 104 ? 7.896 1.332 -20.784 1.00 85.81 104 GLN A CA 1
ATO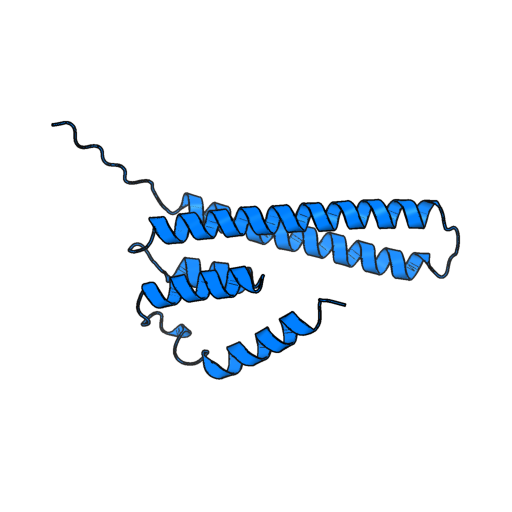M 840 C C . GLN A 1 104 ? 6.532 1.031 -20.148 1.00 85.81 104 GLN A C 1
ATOM 842 O O . GLN A 1 104 ? 6.095 1.762 -19.256 1.00 85.81 104 GLN A O 1
ATOM 847 N N . GLU A 1 105 ? 5.869 -0.052 -20.566 1.00 88.62 105 GLU A N 1
ATOM 848 C CA . GLU A 1 105 ? 4.624 -0.516 -19.942 1.00 88.62 105 GLU A CA 1
ATOM 849 C C . GLU A 1 105 ? 4.851 -0.874 -18.466 1.00 88.62 105 GLU A C 1
ATOM 851 O O . GLU A 1 105 ? 4.124 -0.385 -17.601 1.00 88.62 105 GLU A O 1
ATOM 856 N N . ILE A 1 106 ? 5.903 -1.642 -18.155 1.00 89.12 106 ILE A N 1
ATOM 857 C CA . ILE A 1 106 ? 6.250 -1.997 -16.769 1.00 89.12 106 ILE A CA 1
ATOM 858 C C . ILE A 1 106 ? 6.571 -0.741 -15.952 1.00 89.12 106 ILE A C 1
ATOM 860 O O . ILE A 1 106 ? 6.024 -0.574 -14.867 1.00 89.12 106 ILE A O 1
ATOM 864 N N . LEU A 1 107 ? 7.392 0.175 -16.473 1.00 89.75 107 LEU A N 1
ATOM 865 C CA . LEU A 1 107 ? 7.707 1.441 -15.803 1.00 89.75 107 LEU A CA 1
ATOM 866 C C . LEU A 1 107 ? 6.450 2.252 -15.486 1.00 89.75 107 LEU A C 1
ATOM 868 O O . LEU A 1 107 ? 6.327 2.805 -14.396 1.00 89.75 107 LEU A O 1
ATOM 872 N N . THR A 1 108 ? 5.500 2.295 -16.418 1.00 90.44 108 THR A N 1
ATOM 873 C CA . THR A 1 108 ? 4.226 2.991 -16.222 1.00 90.44 108 THR A CA 1
ATOM 874 C C . THR A 1 108 ? 3.418 2.362 -15.086 1.00 90.44 108 THR A C 1
ATOM 876 O O . THR A 1 108 ? 2.870 3.084 -14.252 1.00 90.44 108 THR A O 1
ATOM 879 N N . GLU A 1 109 ? 3.351 1.032 -15.018 1.00 90.50 109 GLU A N 1
ATOM 880 C CA . GLU A 1 109 ? 2.667 0.322 -13.931 1.00 90.50 109 GLU A CA 1
ATOM 881 C C . GLU A 1 109 ? 3.364 0.512 -12.575 1.00 90.50 109 GLU A C 1
ATOM 883 O O . GLU A 1 109 ? 2.697 0.763 -11.572 1.00 90.50 109 GLU A O 1
ATOM 888 N N . GLU A 1 110 ? 4.697 0.491 -12.539 1.00 89.81 110 GLU A N 1
ATOM 889 C CA . GLU A 1 110 ? 5.480 0.774 -11.330 1.00 89.81 110 GLU A CA 1
ATOM 890 C C . GLU A 1 110 ? 5.232 2.205 -10.819 1.00 89.81 110 GLU A C 1
ATOM 892 O O . GLU A 1 110 ? 4.978 2.422 -9.631 1.00 89.81 110 GLU A O 1
ATOM 897 N N . GLN A 1 111 ? 5.206 3.193 -11.721 1.00 90.81 111 GLN A N 1
ATOM 898 C CA . GLN A 1 111 ? 4.909 4.584 -11.372 1.00 90.81 111 GLN A CA 1
ATOM 899 C C . GLN A 1 111 ? 3.484 4.740 -10.813 1.00 90.81 111 GLN A C 1
ATOM 901 O O . GLN A 1 111 ? 3.272 5.451 -9.827 1.00 90.81 111 GLN A O 1
ATOM 906 N N . LYS A 1 112 ? 2.500 4.051 -11.413 1.00 91.62 112 LYS A N 1
ATOM 907 C CA . LYS A 1 112 ? 1.115 4.017 -10.912 1.00 91.62 112 LYS A CA 1
ATOM 908 C C . LYS A 1 112 ? 1.042 3.390 -9.522 1.00 91.62 112 LYS A C 1
ATOM 910 O O . LYS A 1 112 ? 0.352 3.930 -8.658 1.00 91.62 112 LYS A O 1
ATOM 915 N N . ALA A 1 113 ? 1.752 2.285 -9.289 1.00 90.00 113 ALA A N 1
ATOM 916 C CA . ALA A 1 113 ? 1.792 1.622 -7.989 1.00 90.00 113 ALA A CA 1
ATOM 917 C C . ALA A 1 113 ? 2.342 2.554 -6.899 1.00 90.00 113 ALA A C 1
ATOM 919 O O . ALA A 1 113 ? 1.729 2.681 -5.837 1.00 90.00 113 ALA A O 1
ATOM 920 N N . ILE A 1 114 ? 3.429 3.281 -7.184 1.00 91.88 114 ILE A N 1
ATOM 921 C CA . ILE A 1 114 ? 3.979 4.298 -6.273 1.00 91.88 114 ILE A CA 1
ATOM 922 C C . ILE A 1 114 ? 2.919 5.356 -5.943 1.00 91.88 114 ILE A C 1
ATOM 924 O O . ILE A 1 114 ? 2.680 5.622 -4.764 1.00 91.88 114 ILE A O 1
ATOM 928 N N . GLY A 1 115 ? 2.236 5.901 -6.956 1.00 90.75 115 GLY A N 1
ATOM 929 C CA . GLY A 1 115 ? 1.189 6.910 -6.763 1.00 90.75 115 GLY A CA 1
ATOM 930 C C . GLY A 1 115 ? 0.008 6.414 -5.919 1.00 90.75 115 GLY A C 1
ATOM 931 O O . GLY A 1 115 ? -0.482 7.137 -5.049 1.00 90.75 115 GLY A O 1
ATOM 932 N N . LEU A 1 116 ? -0.421 5.161 -6.106 1.00 93.00 116 LEU A N 1
ATOM 933 C CA . LEU A 1 116 ? -1.461 4.546 -5.271 1.00 93.00 116 LEU A CA 1
ATOM 934 C C . LEU A 1 116 ? -1.014 4.422 -3.810 1.00 93.00 116 LEU A C 1
ATOM 936 O O . LEU A 1 116 ? -1.759 4.789 -2.900 1.00 93.00 116 LEU A O 1
ATOM 940 N N . LEU A 1 117 ? 0.217 3.958 -3.579 1.00 92.19 117 LEU A N 1
ATOM 941 C CA . LEU A 1 117 ? 0.783 3.841 -2.235 1.00 92.19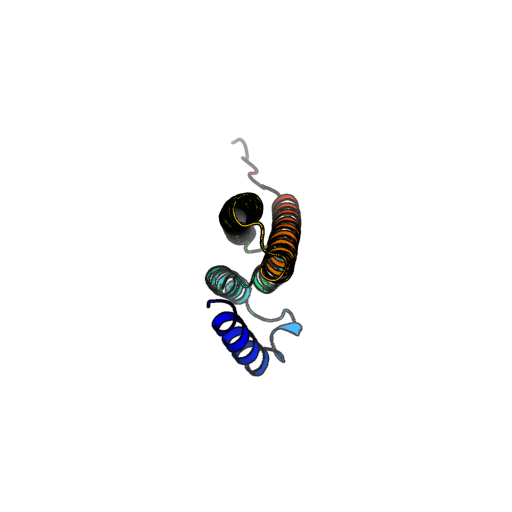 117 LEU A CA 1
ATOM 942 C C . LEU A 1 117 ? 0.918 5.209 -1.551 1.00 92.19 117 LEU A C 1
ATOM 944 O O . LEU A 1 117 ? 0.661 5.314 -0.352 1.00 92.19 117 LEU A O 1
ATOM 948 N N . GLU A 1 118 ? 1.262 6.267 -2.294 1.00 93.62 118 GLU A N 1
ATOM 949 C CA . GLU A 1 118 ? 1.302 7.641 -1.767 1.00 93.62 118 GLU A CA 1
ATOM 950 C C . GLU A 1 118 ? -0.082 8.115 -1.318 1.00 93.62 118 GLU A C 1
ATOM 952 O O . GLU A 1 118 ? -0.211 8.720 -0.249 1.00 93.62 118 GLU A O 1
ATOM 957 N N . GLY A 1 119 ? -1.119 7.791 -2.095 1.00 93.56 119 GLY A N 1
ATOM 958 C CA . GLY A 1 119 ? -2.511 8.033 -1.724 1.00 93.56 119 GLY A CA 1
ATOM 959 C C . GLY A 1 119 ? -2.879 7.349 -0.407 1.00 93.56 119 GLY A C 1
ATOM 960 O O . GLY A 1 119 ? -3.371 8.002 0.512 1.00 93.56 119 GLY A O 1
ATOM 961 N N . TYR A 1 120 ? -2.554 6.061 -0.259 1.00 92.75 120 TYR A N 1
ATOM 962 C CA . TYR A 1 120 ? -2.848 5.324 0.975 1.00 92.75 120 TYR A CA 1
ATOM 963 C C . TYR A 1 120 ? -2.083 5.855 2.191 1.00 92.75 120 TYR A C 1
ATOM 965 O O . TYR A 1 120 ? -2.642 5.910 3.286 1.00 92.75 120 TYR A O 1
ATOM 973 N N . VAL A 1 121 ? -0.827 6.286 2.021 1.00 93.62 121 VAL A N 1
ATOM 974 C CA . VAL A 1 121 ? -0.065 6.942 3.098 1.00 93.62 121 VAL A CA 1
ATOM 975 C C . VAL A 1 121 ? -0.760 8.226 3.542 1.00 93.62 121 VAL A C 1
ATOM 977 O O . VAL A 1 121 ? -0.920 8.440 4.745 1.00 93.62 121 VAL A O 1
ATOM 980 N N . ARG A 1 122 ? -1.194 9.064 2.596 1.00 94.62 122 ARG A N 1
ATOM 981 C CA . ARG A 1 122 ? -1.885 10.325 2.893 1.00 94.62 122 ARG A CA 1
ATOM 982 C C . ARG A 1 122 ? -3.189 10.083 3.652 1.00 94.62 122 ARG A C 1
ATOM 984 O O . ARG A 1 122 ? -3.431 10.728 4.671 1.00 94.62 122 ARG A O 1
ATOM 991 N N . ASP A 1 123 ? -3.983 9.116 3.208 1.00 91.31 123 ASP A N 1
ATOM 992 C CA . ASP A 1 123 ? -5.236 8.732 3.863 1.00 91.31 123 ASP A CA 1
ATOM 993 C C . ASP A 1 123 ? -5.004 8.215 5.290 1.00 91.31 123 ASP A C 1
ATOM 995 O O . ASP A 1 123 ? -5.707 8.606 6.227 1.00 91.31 123 ASP A O 1
ATOM 999 N N . ALA A 1 124 ? 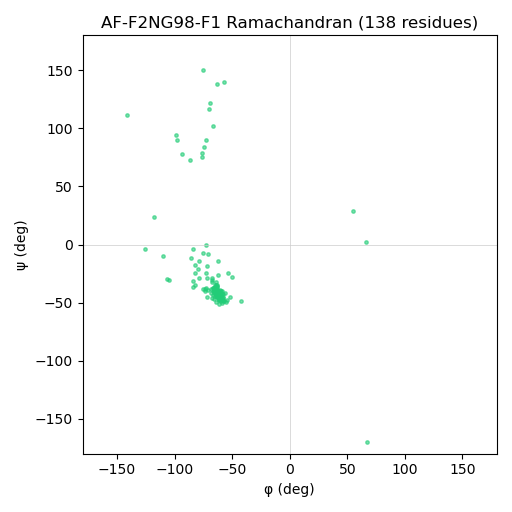-3.987 7.370 5.478 1.00 89.50 124 ALA A N 1
ATOM 1000 C CA . ALA A 1 124 ? -3.618 6.839 6.786 1.00 89.50 124 ALA A CA 1
ATOM 1001 C C . ALA A 1 124 ? -3.114 7.937 7.739 1.00 89.50 124 ALA A C 1
ATOM 1003 O O . ALA A 1 124 ? -3.433 7.922 8.931 1.00 89.50 124 ALA A O 1
ATOM 1004 N N . GLN A 1 125 ? -2.359 8.913 7.225 1.00 90.94 125 GLN A N 1
ATOM 1005 C CA . GLN A 1 125 ? -1.921 10.089 7.981 1.00 90.94 125 GLN A CA 1
ATOM 1006 C C . GLN A 1 125 ? -3.100 10.983 8.378 1.00 90.94 125 GLN A C 1
ATOM 1008 O O . GLN A 1 125 ? -3.147 11.446 9.518 1.00 90.94 125 GLN A O 1
ATOM 1013 N N . GLY A 1 126 ? -4.070 11.182 7.480 1.00 87.81 126 GLY A N 1
ATOM 1014 C CA . GLY A 1 126 ? -5.311 11.893 7.788 1.00 87.81 126 GLY A CA 1
ATOM 1015 C C . GLY A 1 126 ? -6.075 11.226 8.933 1.00 87.81 126 GLY A C 1
ATOM 1016 O O . GLY A 1 126 ? -6.438 11.884 9.905 1.00 87.81 126 GLY A O 1
ATOM 1017 N N . LEU A 1 127 ? -6.225 9.899 8.884 1.00 83.06 127 LEU A N 1
ATOM 1018 C CA . LEU A 1 127 ? -6.839 9.126 9.970 1.00 83.06 127 LEU A CA 1
ATOM 1019 C C . LEU A 1 127 ? -6.062 9.230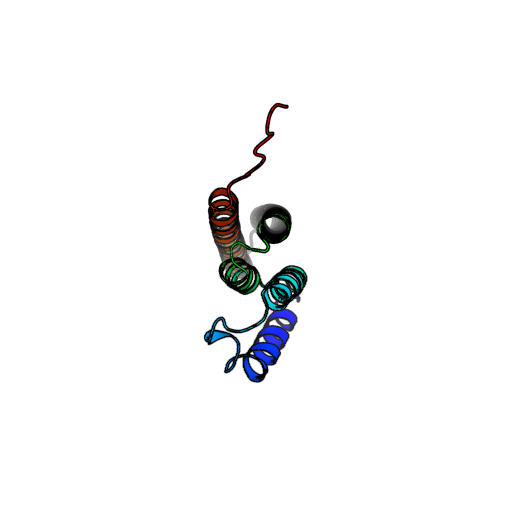 11.284 1.00 83.06 127 LEU A C 1
ATOM 1021 O O . LEU A 1 127 ? -6.662 9.372 12.346 1.00 83.06 127 LEU A O 1
ATOM 1025 N N . PHE A 1 128 ? -4.731 9.188 11.228 1.00 80.00 128 PHE A N 1
ATOM 1026 C CA . PHE A 1 128 ? -3.882 9.353 12.405 1.00 80.00 128 PHE A CA 1
ATOM 1027 C C . PHE A 1 128 ? -4.049 10.735 13.054 1.00 80.00 128 PHE A C 1
ATOM 1029 O O . PHE A 1 128 ? -4.119 10.827 14.279 1.00 80.00 128 PHE A O 1
ATOM 1036 N N . ALA A 1 129 ? -4.133 11.797 12.248 1.00 79.94 129 ALA A N 1
ATOM 1037 C CA . ALA A 1 129 ? -4.299 13.170 12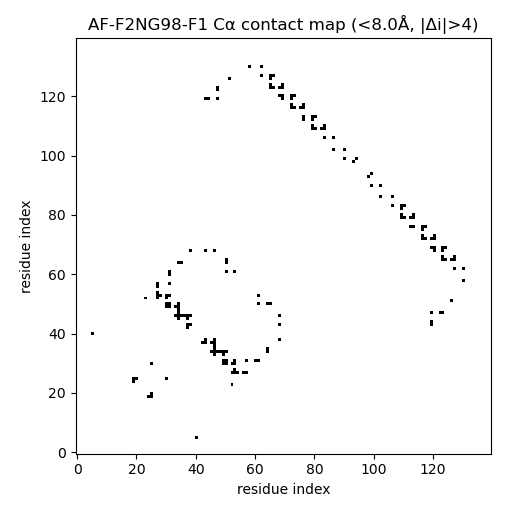.725 1.00 79.94 129 ALA A CA 1
ATOM 1038 C C . ALA A 1 129 ? -5.669 13.408 13.384 1.00 79.94 129 ALA A C 1
ATOM 1040 O O . ALA A 1 129 ? -5.766 14.170 14.344 1.00 79.94 129 ALA A O 1
ATOM 1041 N N . LEU A 1 130 ? -6.711 12.715 12.916 1.00 74.12 130 LEU A N 1
ATOM 1042 C CA . LEU A 1 130 ? -8.069 12.786 13.468 1.00 74.12 130 LEU A CA 1
ATOM 1043 C C . LEU A 1 130 ? -8.239 12.040 14.804 1.00 74.12 130 LEU A C 1
ATOM 1045 O O . LEU A 1 130 ? -9.290 12.151 15.434 1.00 74.12 130 LEU A O 1
ATOM 1049 N N . ILE A 1 131 ? -7.229 11.292 15.263 1.00 67.75 131 ILE A N 1
ATOM 1050 C CA . ILE A 1 131 ? -7.240 10.587 16.550 1.00 67.75 131 ILE A CA 1
ATOM 1051 C C . ILE A 1 131 ? -6.477 11.435 17.593 1.00 67.75 131 ILE A C 1
ATOM 1053 O O . ILE A 1 131 ? -5.249 11.315 17.697 1.00 67.75 131 ILE A O 1
ATOM 1057 N N . PRO A 1 132 ? -7.158 12.291 18.389 1.00 60.25 132 PRO A N 1
ATOM 1058 C CA . PRO A 1 132 ? -6.488 13.135 19.374 1.00 60.25 132 PRO A CA 1
ATOM 1059 C C . PRO A 1 132 ? -5.801 12.292 20.456 1.00 60.25 132 PRO A C 1
ATOM 1061 O O . PRO A 1 132 ? -6.363 11.322 20.971 1.00 60.25 132 PRO A O 1
ATOM 1064 N N . ASN A 1 133 ? -4.581 12.691 20.828 1.00 57.88 133 ASN A N 1
ATOM 1065 C CA . ASN A 1 133 ? -3.886 12.185 22.011 1.00 57.88 133 ASN A CA 1
ATOM 1066 C C . ASN A 1 133 ? -4.527 12.820 23.252 1.00 57.88 133 ASN A C 1
ATOM 1068 O O . ASN A 1 133 ? -4.034 13.824 23.755 1.00 57.88 133 ASN A O 1
ATOM 1072 N N . SER A 1 134 ? -5.626 12.271 23.765 1.00 52.53 134 SER A N 1
ATOM 1073 C CA . SER A 1 134 ? -6.096 12.647 25.102 1.00 52.53 134 SER A CA 1
ATOM 1074 C C . SER A 1 134 ? -5.211 11.966 26.147 1.00 52.53 134 SER A C 1
ATOM 1076 O O . SER A 1 134 ? -5.592 10.965 26.748 1.00 52.53 134 SER A O 1
ATOM 1078 N N . ILE A 1 135 ? -3.999 12.490 26.331 1.00 52.38 135 ILE A N 1
ATOM 1079 C CA . ILE A 1 135 ? -3.259 12.324 27.581 1.00 52.38 135 ILE A CA 1
ATOM 1080 C C . ILE A 1 135 ? -3.599 13.565 28.406 1.00 52.38 135 ILE A C 1
ATOM 1082 O O . ILE A 1 135 ? -2.839 14.527 28.451 1.00 52.38 135 ILE A O 1
ATOM 1086 N N . SER A 1 136 ? -4.789 13.586 29.004 1.00 44.81 136 SER A N 1
ATOM 1087 C CA . SER A 1 136 ? -5.061 14.514 30.098 1.00 44.81 136 SER A CA 1
ATOM 1088 C C . SER A 1 136 ? -4.293 13.996 31.310 1.00 44.81 136 SER A C 1
ATOM 1090 O O . SER A 1 136 ? -4.788 13.151 32.053 1.00 44.81 136 SER A O 1
ATOM 1092 N N . VAL A 1 137 ? -3.048 14.448 31.462 1.00 49.91 137 VAL A N 1
ATOM 1093 C CA . VAL A 1 137 ? -2.349 14.367 32.744 1.00 49.91 137 VAL A CA 1
ATOM 1094 C C . VAL A 1 137 ? -3.107 15.305 33.676 1.00 49.91 137 VAL A C 1
ATOM 1096 O O . VAL A 1 137 ? -3.007 16.521 33.541 1.00 49.91 137 VAL A O 1
ATOM 1099 N N . THR A 1 138 ? -3.938 14.758 34.557 1.00 41.44 138 THR A N 1
ATOM 1100 C CA . THR A 1 138 ? -4.495 15.511 35.682 1.00 41.44 138 THR A CA 1
ATOM 1101 C C . THR A 1 138 ? -3.355 15.780 36.664 1.00 41.44 138 THR A C 1
ATOM 1103 O O . THR A 1 138 ? -2.793 14.810 37.178 1.00 41.44 138 THR A O 1
ATOM 1106 N N . PRO A 1 139 ? -2.970 17.043 36.919 1.00 55.34 139 PRO A N 1
ATOM 1107 C CA . PRO A 1 139 ? -2.097 17.343 38.042 1.00 55.34 139 PRO A CA 1
ATOM 1108 C C . PRO A 1 139 ? -2.893 17.108 39.334 1.00 55.34 139 PRO A C 1
ATOM 1110 O O . PRO A 1 139 ? -3.965 17.688 39.510 1.00 55.34 139 PRO A O 1
ATOM 1113 N N . HIS A 1 140 ? -2.393 16.213 40.185 1.00 49.47 140 HIS A N 1
ATOM 1114 C CA . HIS A 1 140 ? -2.756 16.143 41.600 1.00 49.47 140 HIS A CA 1
ATOM 1115 C C . HIS A 1 140 ? -1.762 16.969 42.407 1.00 49.47 140 HIS A C 1
ATOM 1117 O O . HIS A 1 140 ? -0.560 16.924 42.054 1.00 49.47 140 HIS A O 1
#

Solvent-accessible surface area (backbone atoms only — not comparable to full-atom values): 7978 Å² total; per-residue (Å²): 143,70,76,66,64,60,52,54,56,54,56,60,51,58,77,74,48,57,91,62,62,81,67,71,77,65,59,54,68,56,29,50,51,50,20,48,56,22,50,74,69,67,35,57,71,54,17,53,51,24,53,67,67,25,50,79,91,38,42,73,59,46,42,52,50,33,50,52,49,36,51,51,36,50,55,50,38,53,53,42,51,53,50,46,52,52,52,52,54,49,53,72,71,52,89,44,85,79,54,52,59,59,53,50,52,50,46,51,52,43,53,50,51,41,54,52,38,52,50,53,37,52,53,31,50,52,56,44,68,73,52,75,84,83,75,79,78,76,87,128

Sequence (140 aa):
MALGINLLFRMGRKLVAAPLEDSGLLPNRYYYSQALDALEGNDFPECLRYLRLAGADQRRKARLVSQLLILRCRMLQEQHKLHVQTLQEMLRINCGDGLDRRYQEILTEEQKAIGLLEGYVRDAQGLFALIPNSISVTPH

Organism: Desulfobacca acetoxidans (strain ATCC 700848 / DSM 11109 / ASRB2) (NCBI:txid880072)

Secondary structure (DSSP, 8-state):
--HHHHHHHHHHHHHHHHHHHTTS-S-HHHHHHHHHHHHHTT-HHHHHHHHHHT-GGGHHHHHHHHHHHHHHHHHHHHHHHHHHHHHHHHHHH---HHHHHHHHHHHHHHHHHHHHHHHHHHHHHHHHHTS---------